Protein AF-A0A530JWT0-F1 (afdb_monomer_lite)

Sequence (50 aa):
MTWVILTGRQNDLDQVATPHKVITNRDYLAHPALFRGQRPKVINLSNNYG

pLDDT: mean 88.94, std 6.21, range [66.88, 95.0]

Foldseek 3Di:
DAEEEEECDPPPDDPVVDPHHYDHPVVCVVCVCPCPPPPHHYDYPYPDPD

Radius of gyration: 10.5 Å; chains: 1; bounding box: 20×21×28 Å

Secondary structure (DSSP, 8-state):
--EEEEESSTTSS-GGGSSSEEEEHHHHHH-TTTTTTT--EEEE--S---

Structure (mmCIF, N/CA/C/O backbone):
data_AF-A0A530JWT0-F1
#
_entry.id   AF-A0A530JWT0-F1
#
loop_
_atom_site.group_PDB
_atom_site.id
_atom_site.type_symbol
_atom_site.label_atom_i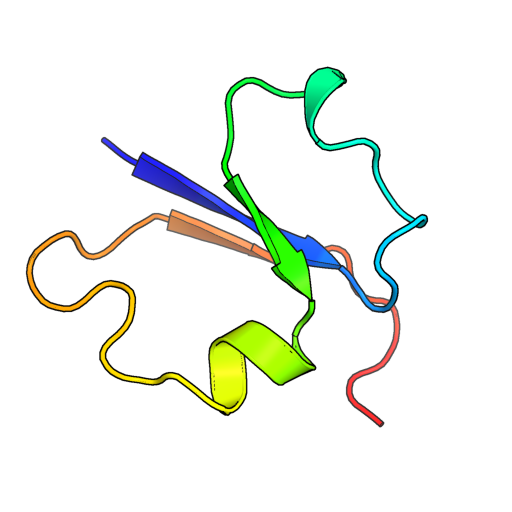d
_atom_site.label_alt_id
_atom_site.label_comp_id
_atom_site.label_asym_id
_atom_site.label_entity_id
_atom_site.label_seq_id
_atom_site.pdbx_PDB_ins_code
_atom_site.Cartn_x
_atom_site.Cartn_y
_atom_site.Cartn_z
_atom_site.occupancy
_atom_site.B_iso_or_equiv
_atom_site.auth_seq_id
_atom_site.auth_comp_id
_atom_site.auth_asym_id
_atom_site.auth_atom_id
_atom_site.pdbx_PDB_model_num
ATOM 1 N N . MET A 1 1 ? -4.072 11.369 11.710 1.00 67.75 1 MET A N 1
ATOM 2 C CA . MET A 1 1 ? -4.927 10.923 10.585 1.00 67.75 1 MET A CA 1
ATOM 3 C C . MET A 1 1 ? -4.022 10.226 9.575 1.00 67.75 1 MET A C 1
ATOM 5 O O . MET A 1 1 ? -3.138 10.892 9.053 1.00 67.75 1 MET A O 1
ATOM 9 N N . THR A 1 2 ? -4.176 8.917 9.356 1.00 87.50 2 THR A N 1
ATOM 10 C CA . THR A 1 2 ? -3.239 8.110 8.543 1.00 87.50 2 THR A CA 1
ATOM 11 C C . THR A 1 2 ? -3.783 7.897 7.129 1.00 87.50 2 THR A C 1
ATOM 13 O O . THR A 1 2 ? -4.978 7.646 6.960 1.00 87.50 2 THR A O 1
ATOM 16 N N . TRP A 1 3 ? -2.910 7.993 6.125 1.00 93.25 3 TRP A N 1
ATOM 17 C CA . TRP A 1 3 ? -3.223 7.722 4.720 1.00 93.25 3 TRP A CA 1
ATOM 18 C C . TRP A 1 3 ? -2.455 6.497 4.233 1.00 93.25 3 TRP A C 1
ATOM 20 O O . TRP A 1 3 ? -1.308 6.276 4.632 1.00 93.25 3 TRP A O 1
ATOM 30 N N . VAL A 1 4 ? -3.098 5.726 3.363 1.00 94.19 4 VAL A N 1
ATOM 31 C CA . VAL A 1 4 ? -2.529 4.551 2.705 1.00 94.19 4 VAL A CA 1
ATOM 32 C C . VAL A 1 4 ? -2.737 4.707 1.206 1.00 94.19 4 VAL A C 1
ATOM 34 O O . VAL A 1 4 ? -3.849 4.985 0.759 1.00 94.19 4 VAL A O 1
ATOM 37 N N . ILE A 1 5 ? -1.666 4.538 0.443 1.00 95.00 5 ILE A N 1
ATOM 38 C CA . ILE A 1 5 ? -1.687 4.544 -1.014 1.00 95.00 5 ILE A CA 1
ATOM 39 C C . ILE A 1 5 ? -1.568 3.098 -1.483 1.00 95.00 5 ILE A C 1
ATOM 41 O O . ILE A 1 5 ? -0.640 2.390 -1.087 1.00 95.00 5 ILE A O 1
ATOM 45 N N . LEU A 1 6 ? -2.515 2.668 -2.312 1.00 94.88 6 LEU A N 1
ATOM 46 C CA . LEU A 1 6 ? -2.483 1.360 -2.948 1.00 94.88 6 LEU A CA 1
ATOM 47 C C . LEU A 1 6 ? -1.938 1.474 -4.368 1.00 94.88 6 LEU A C 1
ATOM 49 O O . LEU A 1 6 ? -2.415 2.299 -5.151 1.00 94.88 6 LEU A O 1
ATOM 53 N N . THR A 1 7 ? -0.971 0.627 -4.699 1.00 95.00 7 THR A N 1
ATOM 54 C CA . THR A 1 7 ? -0.419 0.486 -6.050 1.00 95.00 7 THR A CA 1
ATOM 55 C C . THR A 1 7 ? -0.702 -0.899 -6.628 1.00 95.00 7 THR A C 1
ATOM 57 O O . THR A 1 7 ? -1.057 -1.840 -5.910 1.00 95.00 7 THR A O 1
ATOM 60 N N . GLY A 1 8 ? -0.565 -1.036 -7.949 1.00 93.31 8 GLY A N 1
ATOM 61 C CA . GLY A 1 8 ? -0.640 -2.345 -8.600 1.00 93.31 8 GLY A CA 1
ATOM 62 C C . GLY A 1 8 ? 0.643 -3.149 -8.378 1.00 93.31 8 GLY A C 1
ATOM 63 O O . GLY A 1 8 ? 0.598 -4.343 -8.091 1.00 93.31 8 GLY A O 1
ATOM 64 N N . ARG A 1 9 ? 1.795 -2.480 -8.472 1.00 90.81 9 ARG A N 1
ATOM 65 C CA . ARG A 1 9 ? 3.133 -3.045 -8.276 1.00 90.81 9 ARG A CA 1
ATOM 66 C C . ARG A 1 9 ? 3.923 -2.221 -7.266 1.00 90.81 9 ARG A C 1
ATOM 68 O O . ARG A 1 9 ? 3.687 -1.029 -7.082 1.00 90.81 9 ARG A O 1
ATOM 75 N N . GLN A 1 10 ? 4.921 -2.857 -6.657 1.00 86.50 10 GLN A N 1
ATOM 76 C CA . GLN A 1 10 ? 5.785 -2.227 -5.653 1.00 86.50 10 GLN A CA 1
ATOM 77 C C . GLN A 1 10 ? 6.509 -0.976 -6.183 1.00 86.50 10 GLN A C 1
ATOM 79 O O . GLN A 1 10 ? 6.733 -0.039 -5.430 1.00 86.50 10 GLN A O 1
ATOM 84 N N . ASN A 1 11 ? 6.846 -0.957 -7.477 1.00 88.69 11 ASN A N 1
ATOM 85 C CA . ASN A 1 11 ? 7.660 0.095 -8.091 1.00 88.69 11 ASN A CA 1
ATOM 86 C C . ASN A 1 11 ? 6.839 1.182 -8.805 1.00 88.69 11 ASN A C 1
ATOM 88 O O . ASN A 1 11 ? 7.429 2.062 -9.422 1.00 88.69 11 ASN A O 1
ATOM 92 N N . ASP A 1 12 ? 5.503 1.129 -8.754 1.00 88.81 12 ASP A N 1
ATOM 93 C CA . ASP A 1 12 ? 4.661 2.158 -9.389 1.00 88.81 12 ASP A CA 1
ATOM 94 C C . ASP A 1 12 ? 4.794 3.516 -8.677 1.00 88.81 12 ASP A C 1
ATOM 96 O O . ASP A 1 12 ? 4.605 4.566 -9.287 1.00 88.81 12 ASP A O 1
ATOM 100 N N . LEU A 1 13 ? 5.116 3.494 -7.380 1.00 89.12 13 LEU A N 1
ATOM 101 C CA . LEU A 1 13 ? 5.338 4.680 -6.567 1.00 89.12 13 LEU A CA 1
ATOM 102 C C . LEU A 1 13 ? 6.381 4.379 -5.493 1.00 89.12 13 LEU A C 1
ATOM 104 O O . LEU A 1 13 ? 6.220 3.443 -4.711 1.00 89.12 13 LEU A O 1
ATOM 108 N N . ASP A 1 14 ? 7.424 5.201 -5.428 1.00 86.31 14 ASP A N 1
ATOM 109 C CA . ASP A 1 14 ? 8.440 5.070 -4.392 1.00 86.31 14 ASP A CA 1
ATOM 110 C C . ASP A 1 14 ? 7.869 5.455 -3.015 1.00 86.31 14 ASP A C 1
ATOM 112 O O . ASP A 1 14 ? 7.264 6.516 -2.834 1.00 86.31 14 ASP A O 1
ATOM 116 N N . GLN A 1 15 ? 8.097 4.601 -2.017 1.00 82.44 15 GLN A N 1
ATOM 117 C CA . GLN A 1 15 ? 7.709 4.838 -0.632 1.00 82.44 15 GLN A CA 1
ATOM 118 C C . GLN A 1 15 ? 8.355 6.106 -0.054 1.00 82.44 15 GLN A C 1
ATOM 120 O O . GLN A 1 15 ? 7.741 6.726 0.811 1.00 82.44 15 GLN A O 1
ATOM 125 N N . VAL A 1 16 ? 9.551 6.512 -0.502 1.00 87.81 16 VAL A N 1
ATOM 126 C CA . VAL A 1 16 ? 10.183 7.755 -0.014 1.00 87.81 16 VAL A CA 1
ATOM 127 C C . VAL A 1 16 ? 9.649 9.012 -0.700 1.00 87.81 16 VAL A C 1
ATOM 129 O O . VAL A 1 16 ? 9.860 10.115 -0.200 1.00 87.81 16 VAL A O 1
ATOM 132 N N . ALA A 1 17 ? 8.913 8.869 -1.807 1.00 83.19 17 ALA A N 1
ATOM 133 C CA . ALA A 1 17 ? 8.318 10.001 -2.515 1.00 83.19 17 ALA A CA 1
ATOM 134 C C . ALA A 1 17 ? 7.107 10.594 -1.777 1.00 83.19 17 ALA A C 1
ATOM 136 O O . ALA A 1 17 ? 6.664 11.695 -2.103 1.00 83.19 17 ALA A O 1
ATOM 137 N N . THR A 1 18 ? 6.559 9.886 -0.783 1.00 88.06 18 THR A N 1
ATOM 138 C CA . THR A 1 18 ? 5.430 10.371 0.016 1.00 88.06 18 THR A CA 1
ATOM 139 C C . THR A 1 18 ? 5.630 10.058 1.500 1.00 88.06 18 THR A C 1
ATOM 141 O O . THR A 1 18 ? 6.201 9.026 1.845 1.00 88.06 18 THR A O 1
ATOM 144 N N . PRO A 1 19 ? 5.086 10.877 2.413 1.00 89.44 19 PRO A N 1
ATOM 145 C CA . PRO A 1 19 ? 5.060 10.548 3.838 1.00 89.44 19 PRO A CA 1
ATOM 146 C C . PRO A 1 19 ? 3.987 9.495 4.186 1.00 89.44 19 PRO A C 1
ATOM 148 O O . PRO A 1 19 ? 3.751 9.215 5.361 1.00 89.44 19 PRO A O 1
ATOM 151 N N . HIS A 1 20 ? 3.267 8.957 3.195 1.00 91.88 20 HIS A N 1
ATOM 152 C CA . HIS A 1 20 ? 2.160 8.020 3.375 1.00 91.88 20 HIS A CA 1
ATOM 153 C C . HIS A 1 20 ?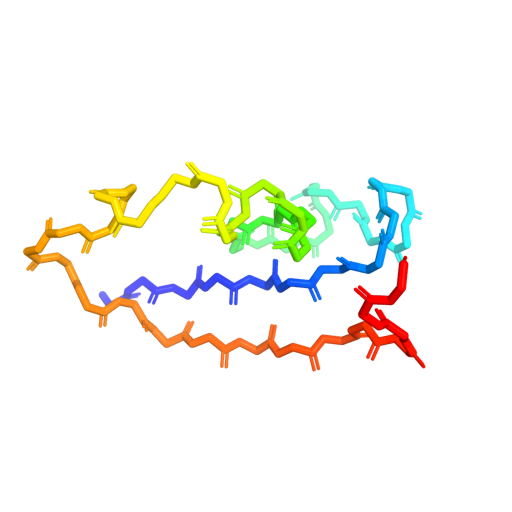 2.616 6.584 3.133 1.00 91.88 20 HIS A C 1
ATOM 155 O O . HIS A 1 20 ? 3.542 6.329 2.367 1.00 91.88 20 HIS A O 1
ATOM 161 N N . LYS A 1 21 ? 1.956 5.617 3.775 1.00 92.31 21 LYS A N 1
ATOM 162 C CA . LYS A 1 21 ? 2.282 4.204 3.574 1.00 92.31 21 LYS A CA 1
ATOM 163 C C . LYS A 1 21 ? 1.850 3.779 2.170 1.00 92.31 21 LYS A C 1
ATOM 165 O O . LYS A 1 21 ? 0.672 3.894 1.847 1.00 92.31 21 LYS A O 1
ATOM 170 N N . VAL A 1 22 ? 2.779 3.255 1.383 1.00 94.25 22 VAL A N 1
ATOM 171 C CA . VAL A 1 22 ? 2.546 2.670 0.061 1.00 94.25 22 VAL A CA 1
ATOM 172 C C . VAL A 1 22 ? 2.596 1.149 0.198 1.00 94.25 22 VAL A C 1
ATOM 174 O O . VAL A 1 22 ? 3.520 0.601 0.806 1.00 94.25 22 VAL A O 1
ATOM 177 N N . ILE A 1 23 ? 1.575 0.463 -0.309 1.00 93.69 23 ILE A N 1
ATOM 178 C CA . ILE A 1 23 ? 1.486 -1.004 -0.360 1.00 93.69 23 ILE A CA 1
ATOM 179 C C . ILE A 1 23 ? 0.778 -1.426 -1.643 1.00 93.69 23 ILE A C 1
ATOM 181 O O . ILE A 1 23 ? 0.043 -0.638 -2.237 1.00 93.69 23 ILE A O 1
ATOM 185 N N . THR A 1 24 ? 0.941 -2.680 -2.052 1.00 94.00 24 THR A N 1
ATOM 186 C CA . THR A 1 24 ? 0.165 -3.189 -3.182 1.00 94.00 24 THR A CA 1
ATOM 187 C C . THR A 1 24 ? -1.280 -3.485 -2.774 1.00 94.00 24 THR A C 1
ATOM 189 O O . THR A 1 24 ? -1.569 -3.796 -1.613 1.00 94.00 24 THR A O 1
ATOM 192 N N . ASN A 1 25 ? -2.200 -3.461 -3.742 1.00 92.81 25 ASN A N 1
ATOM 193 C CA . ASN A 1 25 ? -3.563 -3.969 -3.547 1.00 92.81 25 ASN A CA 1
ATOM 194 C C . ASN A 1 25 ? -3.572 -5.391 -2.979 1.00 92.81 25 ASN A C 1
ATOM 196 O O . ASN A 1 25 ? -4.378 -5.711 -2.107 1.00 92.81 25 ASN A O 1
ATOM 200 N N . ARG A 1 26 ? -2.676 -6.248 -3.483 1.00 92.69 26 ARG A N 1
ATOM 201 C CA . ARG A 1 26 ? -2.580 -7.647 -3.067 1.00 92.69 26 ARG A CA 1
ATOM 202 C C . ARG A 1 26 ? -2.250 -7.750 -1.583 1.00 92.69 26 ARG A C 1
ATOM 204 O O . ARG A 1 26 ? -2.923 -8.489 -0.870 1.00 92.69 26 ARG A O 1
ATOM 211 N N . ASP A 1 27 ? -1.275 -6.978 -1.113 1.00 92.50 27 ASP A N 1
ATOM 212 C CA . ASP A 1 27 ? -0.896 -6.963 0.302 1.00 92.50 27 ASP A CA 1
ATOM 213 C C . ASP 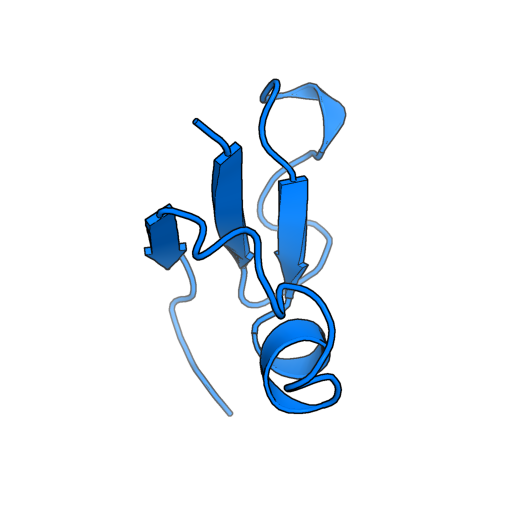A 1 27 ? -2.019 -6.415 1.180 1.00 92.50 27 ASP A C 1
ATOM 215 O O . ASP A 1 27 ? -2.274 -6.955 2.258 1.00 92.50 27 ASP A O 1
ATOM 219 N N . TYR A 1 28 ? -2.713 -5.373 0.710 1.00 91.75 28 TYR A N 1
ATOM 220 C CA . TYR A 1 28 ? -3.857 -4.792 1.409 1.00 91.75 28 TYR A CA 1
ATOM 221 C C . TYR A 1 28 ? -4.989 -5.805 1.602 1.00 91.75 28 TYR A C 1
ATOM 223 O O . TYR A 1 28 ? -5.502 -5.959 2.710 1.00 91.75 28 TYR A O 1
ATOM 231 N N . LEU A 1 29 ? -5.353 -6.527 0.538 1.00 90.31 29 LEU A N 1
ATOM 232 C CA . LEU A 1 29 ? -6.422 -7.527 0.561 1.00 90.31 29 LEU A CA 1
ATOM 233 C C . LEU A 1 29 ? -6.027 -8.792 1.335 1.00 90.31 29 LEU A C 1
ATOM 235 O O . LEU A 1 29 ? -6.871 -9.378 2.010 1.00 90.31 29 LEU A O 1
ATOM 239 N N . ALA A 1 30 ? -4.756 -9.198 1.278 1.00 93.94 30 ALA A N 1
ATOM 240 C CA . ALA A 1 30 ? -4.252 -10.357 2.015 1.00 93.94 30 ALA A CA 1
ATOM 241 C C . ALA A 1 30 ? -4.218 -10.135 3.539 1.00 93.94 30 ALA A C 1
ATOM 243 O O . ALA A 1 30 ? -4.264 -11.102 4.299 1.00 93.94 30 ALA A O 1
ATOM 244 N N . HIS A 1 31 ? -4.171 -8.878 3.998 1.00 92.44 31 HIS A N 1
ATOM 245 C CA . HIS A 1 31 ? -4.050 -8.529 5.415 1.00 92.44 31 HIS A CA 1
ATOM 246 C C . HIS A 1 31 ? -5.198 -7.616 5.887 1.00 92.44 31 HIS A C 1
ATOM 248 O O . HIS A 1 31 ? -4.972 -6.459 6.248 1.00 92.44 31 HIS A O 1
ATOM 254 N N . PRO A 1 32 ? -6.443 -8.117 5.994 1.00 84.12 32 PRO A N 1
ATOM 255 C CA . PRO A 1 32 ? -7.604 -7.297 6.365 1.00 84.12 32 PRO A CA 1
ATOM 256 C C . PRO A 1 32 ? -7.510 -6.675 7.772 1.00 84.12 32 PRO A C 1
ATOM 258 O O . PRO A 1 32 ? -8.180 -5.687 8.072 1.00 84.12 32 PRO A O 1
ATOM 261 N N . ALA A 1 33 ? -6.666 -7.226 8.651 1.00 89.38 33 ALA A N 1
ATOM 262 C CA . ALA A 1 33 ? -6.436 -6.700 9.996 1.00 89.38 33 ALA A CA 1
ATOM 263 C C . ALA A 1 33 ? -5.380 -5.578 10.067 1.00 89.38 33 ALA A C 1
ATOM 265 O O . ALA A 1 33 ? -5.258 -4.954 11.121 1.00 89.38 33 ALA A O 1
ATOM 266 N N . LEU A 1 34 ? -4.653 -5.293 8.976 1.00 88.75 34 LEU A N 1
ATOM 267 C CA . LEU A 1 34 ? -3.481 -4.401 8.946 1.00 88.75 34 LEU A CA 1
ATOM 268 C C . LEU A 1 34 ? -3.756 -3.003 9.524 1.00 88.75 34 LEU A C 1
ATOM 270 O O . LEU A 1 34 ? -2.880 -2.396 10.132 1.00 88.75 34 LEU A O 1
ATOM 274 N N . PHE A 1 35 ? -4.985 -2.505 9.373 1.00 85.69 35 PHE A N 1
ATOM 275 C CA . PHE A 1 35 ? -5.381 -1.166 9.820 1.00 85.69 35 PHE A CA 1
ATOM 276 C C . PHE A 1 35 ? -6.557 -1.151 10.797 1.00 85.69 35 PHE A C 1
ATOM 278 O O . PHE A 1 35 ? -7.256 -0.137 10.946 1.00 85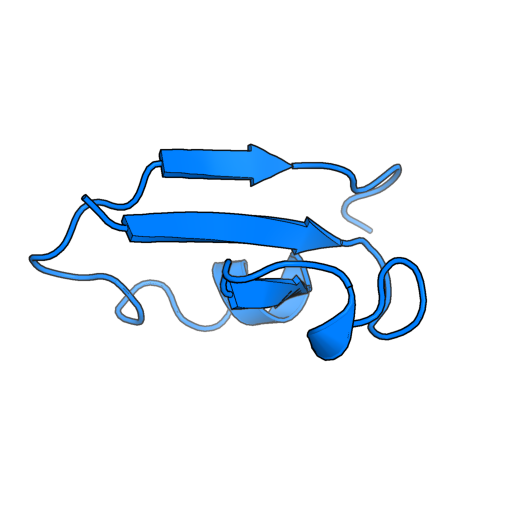.69 35 PHE A O 1
ATOM 285 N N . ARG A 1 36 ? -6.803 -2.276 11.472 1.00 85.56 36 ARG A N 1
ATOM 286 C CA . ARG A 1 36 ? -7.864 -2.377 12.475 1.00 85.56 36 ARG A CA 1
ATOM 287 C C . ARG A 1 36 ? -7.637 -1.319 13.567 1.00 85.56 36 ARG A C 1
ATOM 289 O O . ARG A 1 36 ? -6.542 -1.184 14.096 1.00 85.56 36 ARG A O 1
ATOM 296 N N . GLY A 1 37 ? -8.666 -0.529 13.869 1.00 87.31 37 GLY A N 1
ATOM 297 C CA . GLY A 1 37 ? -8.617 0.544 14.874 1.00 87.31 37 GLY A CA 1
ATOM 298 C C . GLY A 1 37 ? -8.167 1.919 14.361 1.00 87.31 37 GLY A C 1
ATOM 299 O O . GLY A 1 37 ? -8.649 2.919 14.880 1.00 87.31 37 GLY A O 1
ATOM 300 N N . GLN A 1 38 ? -7.337 2.003 13.312 1.00 86.69 38 GLN A N 1
ATOM 301 C CA . GLN A 1 38 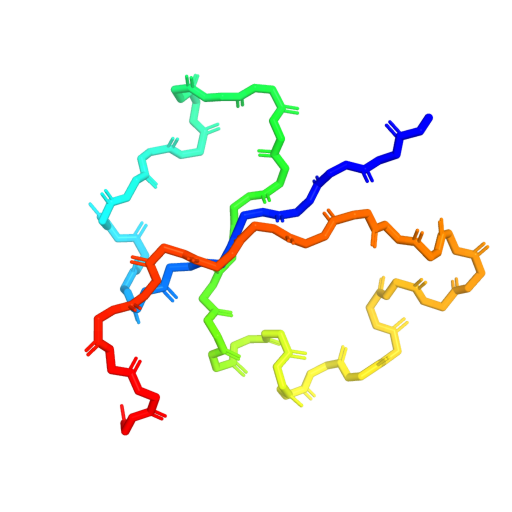? -6.878 3.298 12.777 1.00 86.69 38 GLN A CA 1
ATOM 302 C C . GLN A 1 38 ? -7.750 3.875 11.651 1.00 86.69 38 GLN A C 1
ATOM 304 O O . GLN A 1 38 ? -7.691 5.081 11.427 1.00 86.69 38 GLN A O 1
ATOM 309 N N . ARG A 1 39 ? -8.546 3.043 10.953 1.00 87.94 39 ARG A N 1
ATOM 310 C CA . ARG A 1 39 ? -9.437 3.442 9.833 1.00 87.94 39 ARG A CA 1
ATOM 311 C C . ARG A 1 39 ? -8.797 4.493 8.889 1.00 87.94 39 ARG A C 1
ATOM 313 O O . ARG A 1 39 ? -9.294 5.618 8.801 1.00 87.94 39 ARG A O 1
ATOM 320 N N . PRO A 1 40 ? -7.682 4.164 8.213 1.00 91.25 40 PRO A N 1
ATOM 321 C CA . PRO A 1 40 ? -6.967 5.109 7.362 1.00 91.25 40 PRO A CA 1
ATOM 322 C C . PRO A 1 40 ? -7.785 5.504 6.131 1.00 91.25 40 PRO A C 1
ATOM 324 O O . PRO A 1 40 ? -8.626 4.741 5.651 1.00 91.25 40 PRO A O 1
ATOM 327 N N . LYS A 1 41 ? -7.484 6.681 5.576 1.00 93.81 41 LYS A N 1
ATOM 328 C CA . LYS A 1 41 ? -7.972 7.072 4.248 1.00 93.81 41 LYS A CA 1
ATOM 329 C C . LYS A 1 41 ? -7.150 6.354 3.184 1.00 93.81 41 LYS A C 1
ATOM 331 O O . LYS A 1 41 ? -5.922 6.385 3.239 1.00 93.81 41 LYS A O 1
ATOM 336 N N . VAL A 1 42 ? -7.826 5.727 2.229 1.00 93.31 42 VAL A N 1
ATOM 337 C CA . VAL A 1 42 ? -7.187 4.952 1.163 1.00 93.31 42 VAL A CA 1
ATOM 338 C C . VAL A 1 42 ? -7.261 5.732 -0.145 1.00 93.31 42 VAL A C 1
ATOM 340 O O . VAL A 1 42 ? -8.347 6.132 -0.559 1.00 93.31 42 VAL A O 1
ATOM 343 N N . ILE A 1 43 ? -6.116 5.933 -0.794 1.00 94.31 43 ILE A N 1
ATOM 344 C CA . ILE A 1 43 ? -6.032 6.372 -2.190 1.00 94.31 43 ILE A CA 1
ATOM 345 C C . ILE A 1 43 ? -5.600 5.159 -2.997 1.00 94.31 43 ILE A C 1
ATOM 347 O O . ILE A 1 43 ? -4.531 4.609 -2.753 1.00 94.31 43 ILE A O 1
ATOM 351 N N . ASN A 1 44 ? -6.415 4.744 -3.958 1.00 93.75 44 ASN A N 1
ATOM 352 C CA . ASN A 1 44 ? -6.048 3.661 -4.852 1.00 93.75 44 ASN A CA 1
ATOM 353 C C . ASN A 1 44 ? -5.573 4.228 -6.195 1.00 93.75 44 ASN A C 1
ATOM 355 O O . ASN A 1 44 ? -6.353 4.865 -6.897 1.00 93.75 44 ASN A O 1
ATOM 359 N N . LEU A 1 45 ? -4.302 3.996 -6.525 1.00 93.81 45 LEU A N 1
ATOM 360 C CA . LEU A 1 45 ? -3.673 4.395 -7.787 1.00 93.81 45 LEU A CA 1
ATOM 361 C C . LEU A 1 45 ? -3.442 3.211 -8.729 1.00 93.81 45 LEU A C 1
ATOM 363 O O . LEU A 1 45 ? -2.808 3.364 -9.764 1.00 93.81 45 LEU A O 1
ATOM 367 N N . SER A 1 46 ? -3.897 2.018 -8.360 1.00 90.19 46 SER A N 1
ATOM 368 C CA . SER A 1 46 ? -3.746 0.838 -9.200 1.00 90.19 46 SER A CA 1
ATOM 369 C C . SER A 1 46 ? -4.621 0.905 -10.452 1.00 90.19 46 SER A C 1
ATOM 371 O O . SER A 1 46 ? -5.779 1.321 -10.425 1.00 90.19 46 SER A O 1
ATOM 373 N N . ASN A 1 47 ? -4.062 0.412 -11.553 1.00 87.25 47 ASN A N 1
ATOM 374 C CA . ASN A 1 47 ? -4.729 0.391 -12.854 1.00 87.25 47 ASN A CA 1
ATOM 375 C C . ASN A 1 47 ? -5.427 -0.960 -13.103 1.00 87.25 47 ASN A C 1
ATOM 377 O O . ASN A 1 47 ? -6.120 -1.127 -14.103 1.00 87.25 47 ASN A O 1
ATOM 381 N N . ASN A 1 48 ? -5.191 -1.942 -12.226 1.00 79.62 48 ASN A N 1
ATOM 382 C CA . ASN A 1 48 ? -5.752 -3.286 -12.275 1.00 79.62 48 ASN A CA 1
ATOM 383 C C . ASN A 1 48 ? -5.728 -3.929 -10.870 1.00 79.62 48 ASN A C 1
ATOM 385 O O . ASN A 1 48 ? -4.871 -3.607 -10.045 1.00 79.62 48 ASN A O 1
ATOM 389 N N . TYR A 1 49 ? -6.656 -4.854 -10.630 1.00 72.62 49 TYR A N 1
ATOM 390 C CA . TYR A 1 49 ? -6.775 -5.672 -9.418 1.00 7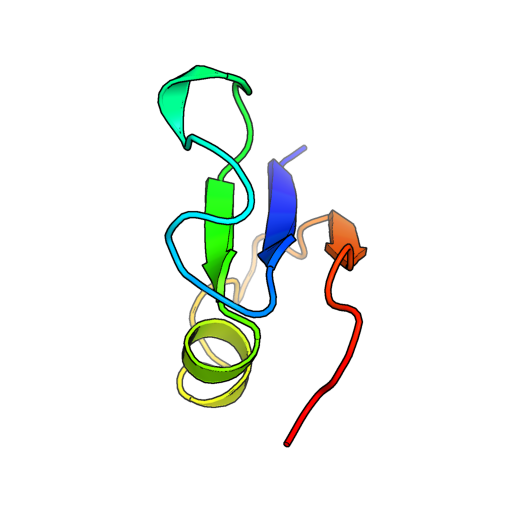2.62 49 TYR A CA 1
ATOM 391 C C . TYR A 1 49 ? -6.395 -7.147 -9.632 1.00 72.62 49 TYR A C 1
ATOM 393 O O . TYR A 1 49 ? -6.415 -7.908 -8.667 1.00 72.62 49 TYR A O 1
ATOM 401 N N . GLY A 1 50 ? -6.126 -7.538 -10.884 1.00 66.88 50 GLY A N 1
ATOM 402 C CA . GLY A 1 50 ? -5.772 -8.903 -11.286 1.00 66.88 50 GLY A CA 1
ATOM 403 C C . GLY A 1 50 ? -4.382 -9.349 -10.859 1.00 66.88 50 GLY A C 1
ATOM 404 O O . GLY A 1 50 ? -3.481 -8.486 -10.757 1.00 66.88 50 GLY A O 1
#